Protein AF-A0A5C8B9A8-F1 (afdb_monomer)

Foldseek 3Di:
DCCCVPVNKDFDDDPNHGDDIDHPPVVVVVVVVVPDDDPVCQVPDPPVPDPPPDDDPDPDDDDDDDDDD

Radius of gyration: 25.33 Å; Cα contacts (8 Å, |Δi|>4): 36; chains: 1; bounding box: 60×29×55 Å

Sequence (69 aa):
MDACLVEGPQMETRRGAEAAVLVPVQEWRRLQSAARPSLKQLLLSDQAGSDLHVPARGKAKRRNVAPML

Mean predicted aligned error: 11.4 Å

Solvent-accessible surface area (backbone atoms only — not comparable to full-atom values): 4756 Å² total; per-residue (Å²): 127,63,60,33,77,76,76,38,72,39,81,41,65,54,97,89,36,87,71,50,70,49,62,46,68,69,57,52,52,49,53,62,65,65,65,54,77,50,72,67,54,52,76,67,37,91,67,68,79,65,93,69,86,74,74,78,83,88,76,72,90,72,78,86,76,76,82,85,128

Secondary structure (DSSP, 8-state):
-THHHHT--EEEEETTEEEEEE--HHHHHHHHHH-PPPHHHHHT-SS-S----PPPTT-S-PPPPPPP-

Structure (mmCIF, N/CA/C/O backbone):
data_AF-A0A5C8B9A8-F1
#
_entry.id   AF-A0A5C8B9A8-F1
#
loop_
_atom_site.group_PDB
_atom_site.id
_atom_site.type_symbol
_atom_site.label_atom_id
_atom_site.label_alt_id
_atom_site.label_comp_id
_atom_site.label_asym_id
_atom_site.label_entity_id
_atom_site.label_seq_id
_atom_site.pdbx_PDB_ins_code
_atom_site.Cartn_x
_atom_site.Cartn_y
_atom_site.Cartn_z
_atom_site.occupancy
_atom_site.B_iso_or_equiv
_atom_site.auth_seq_id
_atom_site.auth_comp_id
_atom_site.auth_asym_id
_atom_site.auth_atom_id
_atom_site.pdbx_PDB_model_num
ATOM 1 N N . MET A 1 1 ? 11.109 8.109 -21.598 1.00 69.31 1 MET A N 1
ATOM 2 C CA . MET A 1 1 ? 10.389 8.022 -20.305 1.00 69.31 1 MET A CA 1
ATOM 3 C C . MET A 1 1 ? 8.886 8.255 -20.496 1.00 69.31 1 MET A C 1
ATOM 5 O O . MET A 1 1 ? 8.099 7.731 -19.720 1.00 69.31 1 MET A O 1
ATOM 9 N N . ASP A 1 2 ? 8.484 8.961 -21.559 1.00 87.81 2 ASP A N 1
ATOM 10 C CA . ASP A 1 2 ? 7.102 9.410 -21.800 1.00 87.81 2 ASP A CA 1
ATOM 11 C C . ASP A 1 2 ? 6.106 8.310 -22.190 1.00 87.81 2 ASP A C 1
ATOM 13 O O . ASP A 1 2 ? 4.921 8.453 -21.905 1.00 87.81 2 ASP A O 1
ATOM 17 N N . ALA A 1 3 ? 6.567 7.190 -22.761 1.00 89.62 3 ALA A N 1
ATOM 18 C CA . ALA A 1 3 ? 5.701 6.063 -23.130 1.00 89.62 3 ALA A CA 1
ATOM 19 C C . ALA A 1 3 ? 4.855 5.565 -21.942 1.00 89.62 3 ALA A C 1
ATOM 21 O O . ALA A 1 3 ? 3.678 5.275 -22.098 1.00 89.62 3 ALA A O 1
ATOM 22 N N . CYS A 1 4 ? 5.400 5.590 -20.719 1.00 94.06 4 CYS A N 1
ATOM 23 C CA . CYS A 1 4 ? 4.656 5.225 -19.511 1.00 94.06 4 CYS A CA 1
ATOM 24 C C . CYS A 1 4 ? 3.431 6.126 -19.243 1.00 94.06 4 CYS A C 1
ATOM 26 O O . CYS A 1 4 ? 2.421 5.682 -18.697 1.00 94.06 4 CYS A O 1
ATOM 28 N N . LEU A 1 5 ? 3.506 7.402 -19.635 1.00 92.88 5 LEU A N 1
ATOM 29 C CA . LEU A 1 5 ? 2.433 8.375 -19.426 1.00 92.88 5 LEU A CA 1
ATOM 30 C C . LEU A 1 5 ? 1.293 8.226 -20.442 1.00 92.88 5 LEU A C 1
ATOM 32 O O . LEU A 1 5 ? 0.163 8.584 -20.120 1.00 92.88 5 LEU A O 1
ATOM 36 N N . VAL A 1 6 ? 1.584 7.727 -21.648 1.00 94.50 6 VAL A N 1
ATOM 37 C CA . VAL A 1 6 ? 0.624 7.662 -22.766 1.00 94.50 6 VAL A CA 1
ATOM 38 C C . VAL A 1 6 ? 0.112 6.240 -22.996 1.00 94.50 6 VAL A C 1
ATOM 40 O O . VAL A 1 6 ? -1.071 6.042 -23.253 1.00 94.50 6 VAL A O 1
ATOM 43 N N . GLU A 1 7 ? 0.992 5.252 -22.873 1.00 93.69 7 GLU A N 1
ATOM 44 C CA . GLU A 1 7 ? 0.733 3.850 -23.221 1.00 93.69 7 GLU A CA 1
ATOM 45 C C . GLU A 1 7 ? 0.473 2.979 -21.982 1.00 93.69 7 GLU A C 1
ATOM 47 O O . GLU A 1 7 ? 0.033 1.837 -22.100 1.00 93.69 7 GLU A O 1
ATOM 52 N N . GLY A 1 8 ? 0.697 3.524 -20.782 1.00 91.12 8 GLY A N 1
ATOM 53 C CA . GLY A 1 8 ? 0.485 2.834 -19.511 1.00 91.12 8 GLY A CA 1
ATOM 54 C C . GLY A 1 8 ? 1.754 2.192 -18.937 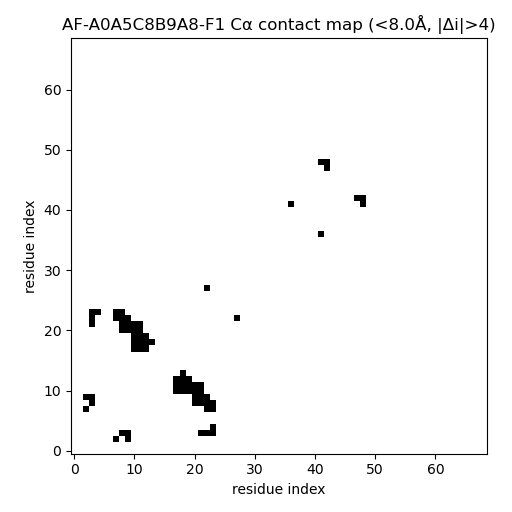1.00 91.12 8 GLY A C 1
ATOM 55 O O . GLY A 1 8 ? 2.855 2.458 -19.420 1.00 91.12 8 GLY A O 1
ATOM 56 N N . PRO A 1 9 ? 1.633 1.378 -17.870 1.00 95.69 9 PRO A N 1
ATOM 57 C CA . PRO A 1 9 ? 2.780 0.838 -17.140 1.00 95.69 9 PRO A CA 1
ATOM 58 C C . PRO A 1 9 ? 3.732 0.032 -18.027 1.00 95.69 9 PRO A C 1
ATOM 60 O O . PRO A 1 9 ? 3.296 -0.777 -18.842 1.00 95.69 9 PRO A O 1
ATOM 63 N N . GLN A 1 10 ? 5.035 0.229 -17.832 1.00 95.69 10 GLN A N 1
ATOM 64 C CA . GLN A 1 10 ? 6.074 -0.396 -18.654 1.00 95.69 10 GLN A CA 1
ATOM 65 C C . GLN A 1 10 ? 6.889 -1.386 -17.824 1.00 95.69 10 GLN A C 1
ATOM 67 O O . GLN A 1 10 ? 7.435 -1.017 -16.785 1.00 95.69 10 GLN A O 1
ATOM 72 N N . MET A 1 11 ? 6.979 -2.634 -18.283 1.00 95.69 11 MET A N 1
ATOM 73 C CA . MET A 1 11 ? 7.799 -3.668 -17.652 1.00 95.69 11 MET A CA 1
ATOM 74 C C . MET A 1 11 ? 9.268 -3.500 -18.056 1.00 95.69 11 MET A C 1
ATOM 76 O O . MET A 1 11 ? 9.604 -3.550 -19.239 1.00 95.69 11 MET A O 1
ATOM 80 N N . GLU A 1 12 ? 10.154 -3.352 -17.077 1.00 94.75 12 GLU A N 1
ATOM 81 C CA . GLU A 1 12 ? 11.599 -3.362 -17.280 1.00 94.75 12 GLU A CA 1
ATOM 82 C C . GLU A 1 12 ? 12.161 -4.751 -16.967 1.00 94.75 12 GLU A C 1
ATOM 84 O O . GLU A 1 12 ? 11.909 -5.330 -15.905 1.00 94.75 12 GLU A O 1
ATOM 89 N N . THR A 1 13 ? 12.959 -5.288 -17.892 1.00 96.56 13 THR A N 1
ATOM 90 C CA . THR A 1 13 ? 13.587 -6.603 -17.736 1.00 96.56 13 THR A CA 1
ATOM 91 C C . THR A 1 13 ? 15.094 -6.490 -17.548 1.00 96.56 13 THR A C 1
ATOM 93 O O . THR A 1 13 ? 15.767 -5.635 -18.127 1.00 96.56 13 THR A O 1
ATOM 96 N N . ARG A 1 14 ? 15.659 -7.396 -16.748 1.00 95.88 14 ARG A N 1
ATOM 97 C CA . ARG A 1 14 ? 17.103 -7.557 -16.572 1.00 95.88 14 ARG A CA 1
ATOM 98 C C . ARG A 1 14 ? 17.469 -9.005 -16.860 1.00 95.88 14 ARG A C 1
ATOM 100 O O . ARG A 1 14 ? 17.031 -9.906 -16.156 1.00 95.88 14 ARG A O 1
ATOM 107 N N . ARG A 1 15 ? 18.297 -9.230 -17.888 1.00 95.75 15 ARG A N 1
ATOM 108 C CA . ARG A 1 15 ? 18.702 -10.580 -18.345 1.00 95.75 15 ARG A CA 1
ATOM 109 C C . ARG A 1 15 ? 17.503 -11.494 -18.660 1.00 95.75 15 ARG A C 1
ATOM 111 O O . ARG A 1 15 ? 17.528 -12.675 -18.340 1.00 95.75 15 ARG A O 1
ATOM 118 N N . GLY A 1 16 ? 16.453 -10.935 -19.262 1.00 94.06 16 GLY A N 1
ATOM 119 C CA . GLY A 1 16 ? 15.245 -11.681 -19.632 1.00 94.06 16 GLY A CA 1
ATOM 120 C C . GLY A 1 16 ? 14.275 -11.969 -18.480 1.00 94.06 16 GLY A C 1
ATOM 121 O O . GLY A 1 16 ? 13.249 -12.590 -18.721 1.00 94.06 16 GLY A O 1
ATOM 122 N N . ALA A 1 17 ? 14.563 -11.510 -17.258 1.00 96.00 17 ALA A N 1
ATOM 123 C CA . ALA A 1 17 ? 13.643 -11.590 -16.127 1.00 96.00 17 ALA A CA 1
ATOM 124 C C . ALA A 1 17 ? 12.995 -10.228 -15.852 1.00 96.00 17 ALA A C 1
ATOM 126 O O . ALA A 1 17 ? 13.669 -9.198 -15.925 1.00 96.00 17 ALA A O 1
ATOM 127 N N . GLU A 1 18 ? 11.708 -10.227 -15.512 1.00 96.88 18 GLU A N 1
ATOM 128 C CA . GLU A 1 18 ? 10.992 -9.052 -15.007 1.00 96.88 18 GLU A CA 1
ATOM 129 C C . GLU A 1 18 ? 11.678 -8.531 -13.739 1.00 96.88 18 GLU A C 1
ATOM 131 O O . GLU A 1 18 ? 11.897 -9.283 -12.787 1.00 96.88 18 GLU A O 1
ATOM 136 N N . ALA A 1 19 ? 12.081 -7.261 -13.747 1.00 95.94 19 ALA A N 1
ATOM 137 C CA . ALA A 1 19 ? 12.915 -6.684 -12.694 1.00 95.94 19 ALA A CA 1
ATOM 138 C C . ALA A 1 19 ? 12.259 -5.484 -12.006 1.00 95.94 19 ALA A C 1
ATOM 140 O O . ALA A 1 19 ? 12.436 -5.299 -10.802 1.00 95.94 19 ALA A O 1
ATOM 141 N N . ALA A 1 20 ? 11.517 -4.671 -12.757 1.00 95.69 20 ALA A N 1
ATOM 142 C CA . ALA A 1 20 ? 10.789 -3.521 -12.240 1.00 95.69 20 ALA A CA 1
ATOM 143 C C . ALA A 1 20 ? 9.643 -3.148 -13.185 1.00 95.69 20 ALA A C 1
ATOM 145 O O . ALA A 1 20 ? 9.622 -3.551 -14.343 1.00 95.69 20 ALA A O 1
ATOM 146 N N . VAL A 1 21 ? 8.708 -2.336 -12.698 1.00 95.94 21 VAL A N 1
ATOM 147 C CA . VAL A 1 21 ? 7.682 -1.709 -13.531 1.00 95.94 21 VAL A CA 1
ATOM 148 C C . VAL A 1 21 ? 7.748 -0.198 -13.343 1.00 95.94 21 VAL A C 1
ATOM 150 O O . VAL A 1 21 ? 7.739 0.303 -12.216 1.00 95.94 21 VAL A O 1
ATOM 153 N N . LEU A 1 22 ? 7.822 0.537 -14.449 1.00 96.25 22 LEU A N 1
ATOM 154 C CA . LEU A 1 22 ? 7.671 1.984 -14.452 1.00 96.25 22 LEU A CA 1
ATOM 155 C C . LEU A 1 22 ? 6.177 2.312 -14.485 1.00 96.25 22 LEU A C 1
ATOM 157 O O . LEU A 1 22 ? 5.457 1.884 -15.386 1.00 96.25 22 LEU A O 1
ATOM 161 N N . VAL A 1 23 ? 5.718 3.090 -13.506 1.00 95.62 23 VAL A N 1
ATOM 162 C CA . VAL A 1 23 ? 4.305 3.454 -13.332 1.00 95.62 23 VAL A CA 1
ATOM 163 C C . VAL A 1 23 ? 4.203 4.968 -13.131 1.00 95.62 23 VAL A C 1
ATOM 165 O O . VAL A 1 23 ? 5.043 5.531 -12.420 1.00 95.62 23 VAL A O 1
ATOM 168 N N . PRO A 1 24 ? 3.196 5.666 -13.694 1.00 95.75 24 PRO A N 1
ATOM 169 C CA . PRO A 1 24 ? 3.023 7.086 -13.422 1.00 95.75 24 PRO A CA 1
ATOM 170 C C . PRO A 1 24 ? 2.803 7.332 -11.927 1.00 95.75 24 PRO A C 1
ATOM 172 O O . PRO A 1 24 ? 2.069 6.600 -11.261 1.00 95.75 24 PRO A O 1
ATOM 175 N N . VAL A 1 25 ? 3.385 8.408 -11.391 1.00 93.75 25 VAL A N 1
ATOM 176 C CA . VAL A 1 25 ? 3.350 8.692 -9.943 1.00 93.75 25 VAL A CA 1
ATOM 177 C C . VAL A 1 25 ? 1.928 8.791 -9.378 1.00 93.75 25 VAL A C 1
ATOM 179 O O . VAL A 1 25 ? 1.683 8.399 -8.239 1.00 93.75 25 VAL A O 1
ATOM 182 N N . GLN A 1 26 ? 0.970 9.291 -10.164 1.00 93.81 26 GLN A N 1
ATOM 183 C CA . GLN A 1 26 ? -0.430 9.374 -9.740 1.00 93.81 26 GLN A CA 1
ATOM 184 C C . GLN A 1 26 ? -1.060 7.988 -9.585 1.00 93.81 26 GLN A C 1
ATOM 186 O O . GLN A 1 26 ? -1.796 7.757 -8.629 1.00 93.81 26 GLN A O 1
ATOM 191 N N . GLU A 1 27 ? -0.741 7.067 -10.492 1.00 93.25 27 GLU A N 1
ATOM 192 C CA . GLU A 1 27 ? -1.234 5.693 -10.448 1.00 93.25 27 GLU A CA 1
ATOM 193 C C . GLU A 1 27 ? -0.610 4.933 -9.279 1.00 93.25 27 GLU A C 1
ATOM 195 O O . GLU A 1 27 ? -1.324 4.320 -8.490 1.00 93.25 27 GLU A O 1
ATOM 200 N N . TRP A 1 28 ? 0.698 5.092 -9.062 1.00 93.25 28 TRP A N 1
ATOM 201 C CA . TRP A 1 28 ? 1.362 4.555 -7.876 1.00 93.25 28 TRP A CA 1
ATOM 202 C C . TRP A 1 28 ? 0.708 5.043 -6.574 1.00 93.25 28 TRP A C 1
ATOM 204 O O . TRP A 1 28 ? 0.409 4.249 -5.683 1.00 93.25 28 TRP A O 1
ATOM 214 N N . ARG A 1 29 ? 0.408 6.345 -6.467 1.00 93.25 29 ARG A N 1
ATOM 215 C CA . ARG A 1 29 ? -0.293 6.897 -5.295 1.00 93.25 29 ARG A CA 1
ATOM 216 C C . ARG A 1 29 ? -1.694 6.308 -5.113 1.00 93.25 29 ARG A C 1
ATOM 218 O O . ARG A 1 29 ? -2.093 6.093 -3.970 1.00 93.25 29 ARG A O 1
ATOM 225 N N . ARG A 1 30 ? -2.427 6.045 -6.202 1.00 91.38 30 ARG A N 1
ATOM 226 C CA . ARG A 1 30 ? -3.739 5.374 -6.156 1.00 91.38 30 ARG A CA 1
ATOM 227 C C . ARG A 1 30 ? -3.623 3.930 -5.672 1.00 91.38 30 ARG A C 1
ATOM 229 O O . ARG A 1 30 ? -4.390 3.528 -4.806 1.00 91.38 30 ARG A O 1
ATOM 236 N N . LEU A 1 31 ? -2.648 3.174 -6.169 1.00 89.56 31 LEU A N 1
ATOM 237 C CA . LEU A 1 31 ? -2.412 1.794 -5.732 1.00 89.56 31 LEU A CA 1
ATOM 238 C C . LEU A 1 31 ? -2.065 1.734 -4.240 1.00 89.56 31 LEU A C 1
ATOM 240 O O . LEU A 1 31 ? -2.651 0.948 -3.499 1.00 89.56 31 LEU A O 1
ATOM 244 N N . GLN A 1 32 ? -1.194 2.632 -3.775 1.00 88.25 32 GLN A N 1
ATOM 245 C CA . GLN A 1 32 ? -0.822 2.710 -2.361 1.00 88.25 32 GLN A CA 1
ATOM 246 C C . GLN A 1 32 ? -1.994 3.127 -1.460 1.00 88.25 32 GLN A C 1
ATOM 248 O O . GLN A 1 32 ? -2.105 2.643 -0.335 1.00 88.25 32 GLN A O 1
ATOM 253 N N . SER A 1 33 ? -2.887 4.004 -1.931 1.00 83.81 33 SER A N 1
ATOM 254 C CA . SER A 1 33 ? -4.076 4.396 -1.164 1.00 83.81 33 SER A CA 1
ATOM 255 C C . SER A 1 33 ? -5.177 3.333 -1.175 1.00 83.81 33 SER A C 1
ATOM 257 O O . SER A 1 33 ? -5.950 3.255 -0.220 1.00 83.81 33 SER A O 1
ATOM 259 N N . ALA A 1 34 ? -5.243 2.506 -2.220 1.00 79.00 34 ALA A N 1
ATOM 260 C CA . ALA A 1 34 ? -6.135 1.354 -2.305 1.00 79.00 34 ALA A CA 1
ATOM 261 C C . ALA A 1 34 ? -5.632 0.164 -1.473 1.00 79.00 34 ALA A C 1
ATOM 263 O O . ALA A 1 34 ? -6.443 -0.608 -0.964 1.00 79.00 34 ALA A O 1
ATOM 264 N N . ALA A 1 35 ? -4.319 0.054 -1.254 1.00 77.50 35 ALA A N 1
ATOM 265 C CA . ALA A 1 35 ? -3.678 -0.974 -0.431 1.00 77.50 35 ALA A CA 1
ATOM 266 C C . ALA A 1 35 ? -3.911 -0.808 1.090 1.00 77.50 35 ALA A C 1
ATOM 268 O O . ALA A 1 35 ? -3.083 -1.210 1.909 1.00 77.50 35 ALA A O 1
ATOM 269 N N . ARG A 1 36 ? -5.038 -0.210 1.499 1.00 80.12 36 ARG A N 1
ATOM 270 C CA . ARG A 1 36 ? -5.436 -0.138 2.912 1.00 80.12 36 ARG A CA 1
ATOM 271 C C . ARG 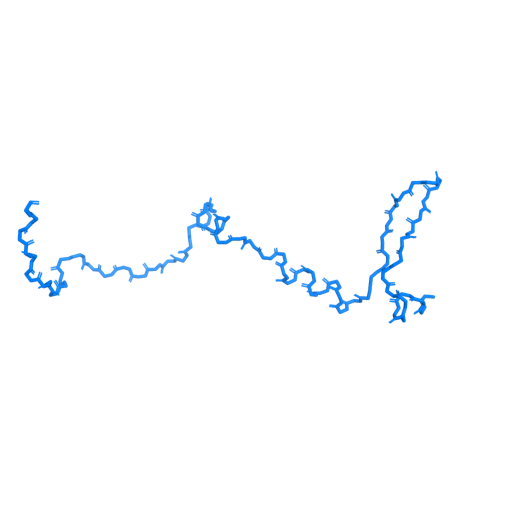A 1 36 ? -5.765 -1.542 3.429 1.00 80.12 36 ARG A C 1
ATOM 273 O O . ARG A 1 36 ? -6.244 -2.373 2.655 1.00 80.12 36 ARG A O 1
ATOM 280 N N . PRO A 1 37 ? -5.560 -1.814 4.731 1.00 81.81 37 PRO A N 1
ATOM 281 C CA . PRO A 1 37 ? -5.928 -3.101 5.297 1.00 81.81 37 PRO A CA 1
ATOM 282 C C . PRO A 1 37 ? -7.420 -3.350 5.069 1.00 81.81 37 PRO A C 1
ATOM 284 O O . PRO A 1 37 ? -8.250 -2.460 5.273 1.00 81.81 37 PRO A O 1
ATOM 287 N N . SER A 1 38 ? -7.764 -4.562 4.641 1.00 81.88 38 SER A N 1
ATOM 288 C CA . SER A 1 38 ? -9.163 -4.974 4.538 1.00 81.88 38 SER A CA 1
ATOM 289 C C . SER A 1 38 ? -9.853 -4.874 5.900 1.00 81.88 38 SER A C 1
ATOM 291 O O . SER A 1 38 ? -9.206 -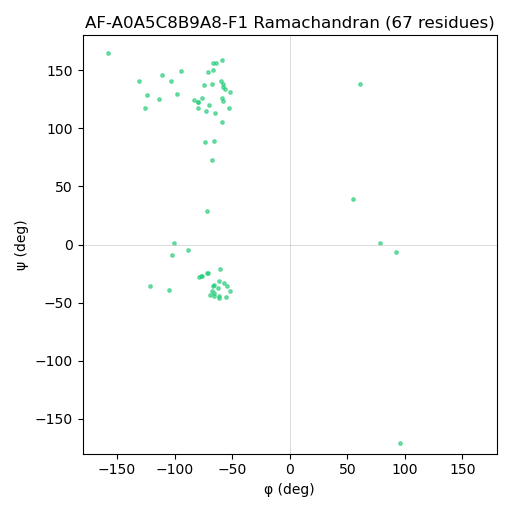4.962 6.944 1.00 81.88 38 SER A O 1
ATOM 293 N N . LEU A 1 39 ? -11.187 -4.780 5.908 1.00 81.19 39 LEU A N 1
ATOM 294 C CA . LEU A 1 39 ? -11.959 -4.786 7.155 1.00 81.19 39 LEU A CA 1
ATOM 295 C C . LEU A 1 39 ? -11.599 -5.987 8.045 1.00 81.19 39 LEU A C 1
ATOM 297 O O . LEU A 1 39 ? -11.444 -5.837 9.251 1.00 81.19 39 LEU A O 1
ATOM 301 N N . LYS A 1 40 ? -11.396 -7.167 7.446 1.00 83.56 40 LYS A N 1
ATOM 302 C CA . LYS A 1 40 ? -10.959 -8.363 8.172 1.00 83.56 40 LYS A CA 1
ATOM 303 C C . LYS A 1 40 ? -9.587 -8.167 8.824 1.00 83.56 40 LYS A C 1
ATOM 305 O O . LYS A 1 40 ? -9.425 -8.516 9.983 1.00 83.56 40 LYS A O 1
ATOM 310 N N . GLN A 1 41 ? -8.614 -7.609 8.105 1.00 86.25 41 GLN A N 1
ATOM 311 C CA . GLN A 1 41 ? -7.281 -7.338 8.657 1.00 86.25 41 GLN A CA 1
ATOM 312 C C . GLN A 1 41 ? -7.315 -6.267 9.756 1.00 86.25 41 GLN A C 1
ATOM 314 O O . GLN A 1 41 ? -6.584 -6.403 10.727 1.00 86.25 41 GLN A O 1
ATOM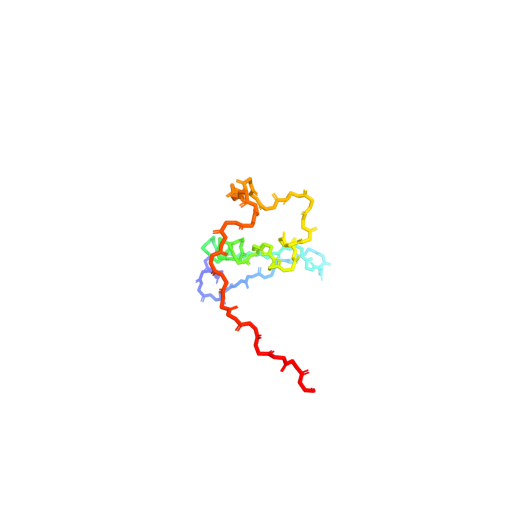 319 N N . LEU A 1 42 ? -8.180 -5.252 9.642 1.00 83.56 42 LEU A N 1
ATOM 320 C CA . LEU A 1 42 ? -8.386 -4.247 10.695 1.00 83.56 42 LEU A CA 1
ATOM 321 C C . LEU A 1 42 ? -9.011 -4.846 11.959 1.00 83.56 42 LEU A C 1
ATOM 323 O O . LEU A 1 42 ? -8.606 -4.513 13.063 1.00 83.56 42 LEU A O 1
ATOM 327 N N . LEU A 1 43 ? -9.999 -5.731 11.818 1.00 84.00 43 LEU A N 1
ATOM 328 C CA . LEU A 1 43 ? -10.649 -6.370 12.969 1.00 84.00 43 LEU A CA 1
ATOM 329 C C . LEU A 1 43 ? -9.743 -7.384 13.678 1.00 84.00 43 LEU A C 1
ATOM 331 O O . LEU A 1 43 ? -9.961 -7.679 14.848 1.00 84.00 43 LEU A O 1
ATOM 335 N N . LEU A 1 44 ? -8.760 -7.929 12.960 1.00 85.81 44 LEU A N 1
ATOM 336 C CA . LEU A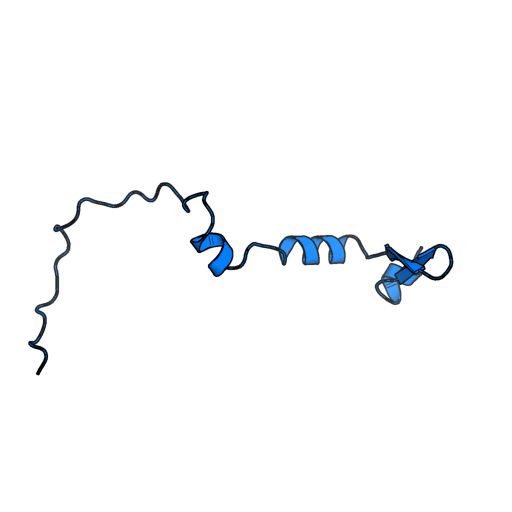 1 44 ? -7.801 -8.908 13.471 1.00 85.81 44 LEU A CA 1
ATOM 337 C C . LEU A 1 44 ? -6.445 -8.291 13.840 1.00 85.81 44 LEU A C 1
ATOM 339 O O . LEU A 1 44 ? -5.542 -9.031 14.217 1.00 85.81 44 LEU A O 1
ATOM 343 N N . SER A 1 45 ? -6.257 -6.976 13.694 1.00 85.12 45 SER A N 1
ATOM 344 C CA . SER A 1 45 ? -4.985 -6.345 14.042 1.00 85.12 45 SER A CA 1
ATOM 345 C C . SER A 1 45 ? -4.816 -6.249 15.557 1.00 85.12 45 SER A C 1
ATOM 347 O O . SER A 1 45 ? -5.731 -5.806 16.246 1.00 85.12 45 SER A O 1
ATOM 349 N N . ASP A 1 46 ? -3.612 -6.547 16.057 1.00 79.69 46 ASP A N 1
ATOM 350 C CA . ASP A 1 46 ? -3.241 -6.380 17.477 1.00 79.69 46 ASP A CA 1
ATOM 351 C C . ASP A 1 46 ? -3.352 -4.930 17.968 1.00 79.69 46 ASP A C 1
ATOM 353 O O . ASP A 1 46 ? -3.475 -4.664 19.162 1.00 79.69 46 ASP A O 1
ATOM 357 N N . GLN A 1 47 ? -3.325 -3.971 17.040 1.00 74.94 47 GLN A N 1
ATOM 358 C CA . GLN A 1 47 ? -3.706 -2.594 17.315 1.00 74.94 47 GLN A CA 1
ATOM 359 C C . GLN A 1 47 ? -5.230 -2.553 17.454 1.00 74.94 47 GLN A C 1
ATOM 361 O O . GLN A 1 47 ? -5.947 -2.377 16.469 1.00 74.94 47 GLN A O 1
ATOM 366 N N . ALA A 1 48 ? -5.722 -2.779 18.675 1.00 60.88 48 ALA A 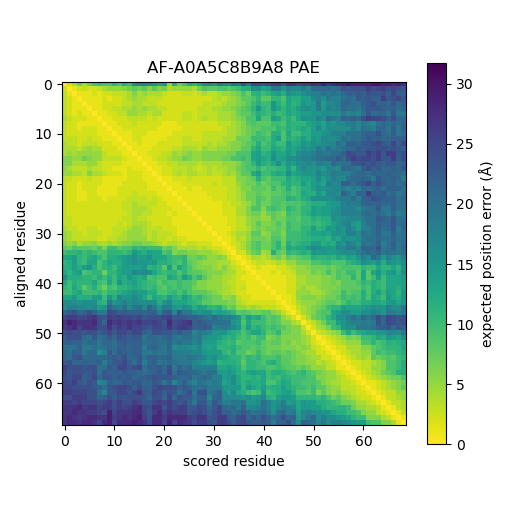N 1
ATOM 367 C CA . ALA A 1 48 ? -7.143 -2.705 18.980 1.00 60.88 48 ALA A CA 1
ATOM 368 C C . ALA A 1 48 ? -7.686 -1.352 18.503 1.00 60.88 48 ALA A C 1
ATOM 370 O O . ALA A 1 48 ? -7.228 -0.287 18.922 1.00 60.88 48 ALA A O 1
ATOM 371 N N . GLY A 1 49 ? -8.622 -1.413 17.556 1.00 66.38 49 GLY A N 1
ATOM 372 C CA . GLY A 1 49 ? -9.184 -0.249 16.896 1.00 66.38 49 GLY A CA 1
ATOM 373 C C . GLY A 1 49 ? -9.832 0.692 17.899 1.00 66.38 49 GLY A C 1
ATOM 374 O O . GLY A 1 49 ? -10.951 0.452 18.339 1.00 66.38 49 GLY A O 1
ATOM 375 N N . SER A 1 50 ? -9.133 1.796 18.159 1.00 64.12 50 SER A N 1
ATOM 376 C CA . SER A 1 50 ? -9.544 2.970 18.930 1.00 64.12 50 SER A CA 1
ATOM 377 C C . SER A 1 50 ? -9.895 2.729 20.401 1.00 64.12 50 SER A C 1
ATOM 379 O O . SER A 1 50 ? -10.613 1.801 20.762 1.00 64.12 50 SER A O 1
ATOM 381 N N . ASP A 1 51 ? -9.439 3.652 21.247 1.00 71.88 51 ASP A N 1
ATOM 382 C CA . ASP A 1 51 ? -9.915 3.830 22.619 1.00 71.88 51 ASP A CA 1
ATOM 383 C C . ASP A 1 51 ? -11.367 4.339 22.577 1.00 71.88 51 ASP A C 1
ATOM 385 O O . ASP A 1 51 ? -11.668 5.529 22.706 1.00 71.88 51 ASP A O 1
ATOM 389 N N . LEU A 1 52 ? -12.284 3.439 22.221 1.00 75.62 52 LEU A N 1
ATOM 390 C CA . LEU A 1 52 ? -13.695 3.745 22.096 1.00 75.62 52 LEU A CA 1
ATOM 391 C C . LEU A 1 52 ? -14.250 3.911 23.508 1.00 75.62 52 LEU A C 1
ATOM 393 O O . LEU A 1 52 ? -14.310 2.951 24.274 1.00 75.62 52 LEU A O 1
ATOM 397 N N . HIS A 1 53 ? -14.684 5.123 23.848 1.00 83.69 53 HIS A N 1
ATOM 398 C CA . HIS A 1 53 ? -15.297 5.405 25.141 1.00 83.69 53 HIS A CA 1
ATOM 399 C C . HIS A 1 53 ? -16.639 4.662 25.261 1.00 83.69 53 HIS A C 1
ATOM 401 O O . HIS A 1 53 ? -17.695 5.169 24.876 1.00 83.69 53 HIS A O 1
ATOM 407 N N . VAL A 1 54 ? -16.602 3.425 25.764 1.00 81.25 54 VAL A N 1
ATOM 408 C CA . VAL A 1 54 ? -17.799 2.610 25.981 1.00 81.25 54 VAL A CA 1
ATOM 409 C C . VAL A 1 54 ? -18.471 3.069 27.280 1.00 81.25 54 VAL A C 1
ATOM 411 O O . VAL A 1 54 ? -17.879 2.936 28.352 1.00 81.25 54 VAL A O 1
ATOM 414 N N . PRO A 1 55 ? -19.712 3.585 27.235 1.00 82.50 55 PRO A N 1
ATOM 415 C CA . PRO A 1 55 ? -20.423 3.975 28.445 1.00 82.50 55 PRO A CA 1
ATOM 416 C C . PRO A 1 55 ? -20.753 2.750 29.310 1.0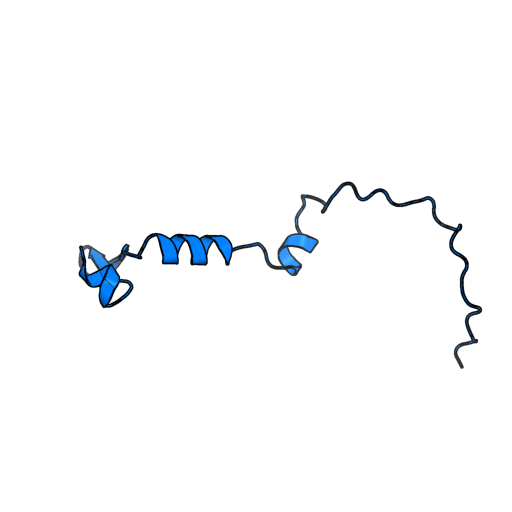0 82.50 55 PRO A C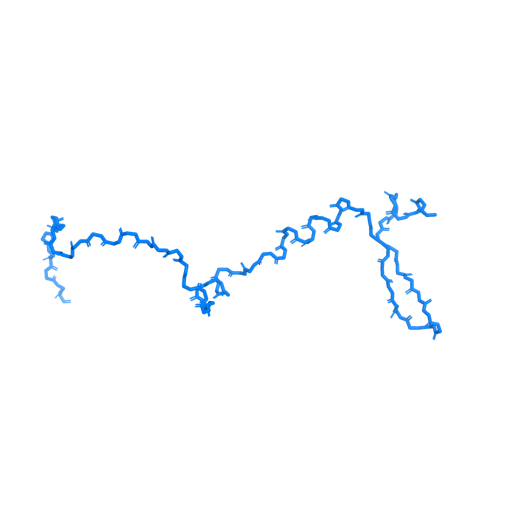 1
ATOM 418 O O . PRO A 1 55 ? -20.893 1.628 28.816 1.00 82.50 55 PRO A O 1
ATOM 421 N N . ALA A 1 56 ? -20.943 2.975 30.613 1.00 87.44 56 ALA A N 1
ATOM 422 C CA . ALA A 1 56 ? -21.321 1.922 31.553 1.00 87.44 56 ALA A CA 1
ATOM 423 C C . ALA A 1 56 ? -22.552 1.132 31.063 1.00 87.44 56 ALA A C 1
ATOM 425 O O . ALA A 1 56 ? -23.580 1.703 30.675 1.00 87.44 56 ALA A O 1
ATOM 426 N N . ARG A 1 57 ? -22.449 -0.204 31.090 1.00 85.00 57 ARG A N 1
ATOM 427 C CA . ARG A 1 57 ? -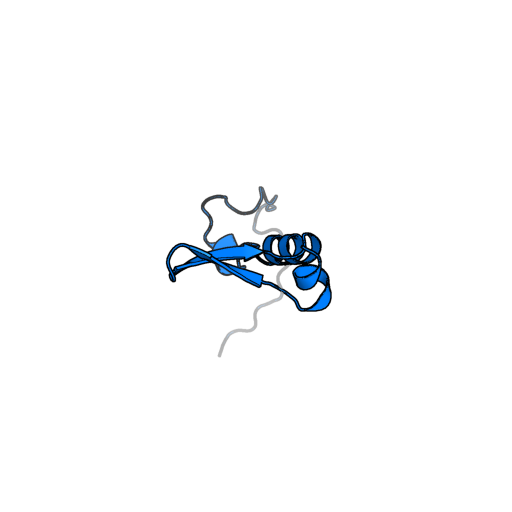23.521 -1.108 30.648 1.00 85.00 57 ARG A CA 1
ATOM 428 C C . ARG A 1 57 ? -24.767 -0.957 31.533 1.00 85.00 57 ARG A C 1
ATOM 430 O O . ARG A 1 57 ? -24.690 -0.552 32.685 1.00 85.00 57 ARG A O 1
ATOM 437 N N . GLY A 1 58 ? -25.930 -1.315 30.986 1.00 84.12 58 GLY A N 1
ATOM 438 C CA . GLY A 1 58 ? -27.178 -1.445 31.754 1.00 84.12 58 GLY A CA 1
ATOM 439 C C . GLY A 1 58 ? -28.073 -0.203 31.810 1.00 84.12 58 GLY A C 1
ATOM 440 O O . GLY A 1 58 ? -29.204 -0.315 32.264 1.00 84.12 58 GLY A O 1
ATOM 441 N N . LYS A 1 59 ? -27.637 0.952 31.289 1.00 83.88 59 LYS A N 1
ATOM 442 C CA . LYS A 1 59 ? -28.462 2.181 31.261 1.00 83.88 59 LYS A CA 1
ATOM 443 C C . LYS A 1 59 ? -29.359 2.333 30.023 1.00 83.88 59 LYS A C 1
ATOM 445 O O . LYS A 1 59 ? -30.131 3.280 29.934 1.00 83.88 59 LYS A O 1
ATOM 450 N N . ALA A 1 60 ? -29.256 1.428 29.050 1.00 84.12 60 ALA A N 1
ATOM 451 C CA . ALA A 1 60 ? -30.038 1.510 27.820 1.00 84.12 60 ALA A CA 1
ATOM 452 C C . ALA A 1 60 ? -31.493 1.073 28.056 1.00 84.12 60 ALA A C 1
ATOM 454 O O . ALA A 1 60 ? -31.739 -0.052 28.494 1.00 84.12 60 ALA A O 1
ATOM 455 N N . LYS A 1 61 ? -32.459 1.927 27.693 1.00 86.81 61 LYS A N 1
ATOM 456 C CA . LYS A 1 61 ? -33.878 1.550 27.642 1.00 86.81 61 LYS A CA 1
ATOM 457 C C . LYS A 1 61 ? -34.062 0.483 26.561 1.00 86.81 61 LYS A C 1
ATOM 459 O O . LYS A 1 61 ? -33.854 0.749 25.378 1.00 86.81 61 LYS A O 1
ATOM 464 N N . ARG A 1 62 ? -34.414 -0.737 26.966 1.00 86.25 62 ARG A N 1
ATOM 465 C CA . ARG A 1 62 ? -34.640 -1.856 26.043 1.00 86.25 62 ARG A CA 1
ATOM 466 C C . ARG A 1 62 ? -36.119 -1.952 25.689 1.00 86.25 62 ARG A C 1
ATOM 468 O O . ARG A 1 62 ? -36.981 -1.600 26.489 1.00 86.25 62 ARG A O 1
ATOM 475 N N . ARG A 1 63 ? -36.409 -2.423 24.477 1.00 90.38 63 ARG A N 1
ATOM 476 C CA . ARG A 1 63 ? -37.765 -2.851 24.115 1.00 90.38 63 ARG A CA 1
ATOM 477 C C . ARG A 1 63 ? -38.085 -4.148 24.860 1.00 90.38 63 ARG A C 1
ATOM 479 O O . ARG A 1 63 ? -37.171 -4.942 25.084 1.00 90.38 63 ARG A O 1
ATOM 486 N N . ASN A 1 64 ? -39.356 -4.369 25.200 1.00 87.62 64 ASN A N 1
ATOM 487 C CA . ASN A 1 64 ? -39.799 -5.686 25.658 1.00 87.62 64 ASN A CA 1
ATOM 488 C C . ASN A 1 64 ? -39.507 -6.709 24.557 1.00 87.62 64 ASN A C 1
ATOM 490 O O . ASN A 1 64 ? -39.880 -6.506 23.400 1.00 87.62 64 ASN A O 1
ATOM 494 N N . VAL A 1 65 ? -38.799 -7.775 24.921 1.00 87.19 65 VAL A N 1
ATOM 495 C CA . VAL A 1 65 ? -38.543 -8.904 24.027 1.00 87.19 65 VAL A CA 1
ATOM 496 C C . VAL A 1 65 ? -39.798 -9.768 24.038 1.00 87.19 65 VAL A C 1
ATOM 498 O O . VAL A 1 65 ? -40.245 -10.185 25.105 1.00 87.19 65 VAL A O 1
ATOM 501 N N . ALA A 1 66 ? -40.388 -9.995 22.865 1.00 86.81 66 ALA A N 1
ATOM 502 C CA . ALA A 1 66 ? -41.434 -10.998 22.728 1.00 86.81 66 ALA A CA 1
ATOM 503 C C . ALA A 1 66 ? -40.806 -12.387 22.945 1.00 86.81 66 ALA A C 1
ATOM 505 O O . ALA A 1 66 ? -39.693 -12.609 22.457 1.00 86.81 66 ALA A O 1
ATOM 506 N N . PRO A 1 67 ? -41.467 -13.303 23.672 1.00 85.31 67 PRO A N 1
ATOM 507 C CA . PRO A 1 67 ? -40.955 -14.655 23.836 1.00 85.31 67 PRO A CA 1
ATOM 508 C C . PRO A 1 67 ? -40.730 -15.298 22.463 1.00 85.31 67 PRO A C 1
ATOM 510 O O . PRO A 1 67 ? -41.569 -15.181 21.570 1.00 85.31 67 PRO A O 1
ATOM 513 N N . MET A 1 68 ? -39.569 -15.933 22.293 1.00 79.06 68 MET A N 1
ATOM 514 C CA . MET A 1 68 ? -39.324 -16.805 21.147 1.00 79.06 68 MET A CA 1
ATOM 515 C C . MET A 1 68 ? -40.180 -18.059 21.335 1.00 79.06 68 MET A C 1
ATOM 517 O O . MET A 1 68 ? -40.062 -18.716 22.370 1.00 79.06 68 MET A O 1
ATOM 521 N N . LEU A 1 69 ? -41.073 -18.311 20.374 1.00 71.44 69 LEU A N 1
ATOM 522 C CA . LEU A 1 69 ? -41.847 -19.550 20.256 1.00 71.44 69 LEU A CA 1
ATOM 523 C C . LEU A 1 69 ? -40.942 -20.716 19.853 1.00 71.44 69 LEU A C 1
ATOM 525 O O . LEU A 1 69 ? -40.030 -20.476 19.028 1.00 71.44 69 LEU A O 1
#

pLDDT: mean 86.69, std 8.45, range [60.88, 96.88]

Nearest PDB structures (foldseek):
  3k33-assembly1_D-2  TM=6.369E-01  e=2.347E+00  Punavirus P1